Protein AF-A0A2H0YPP8-F1 (afdb_monomer)

Organism: NCBI:txid2014246

Radius of gyration: 15.39 Å; Cα contacts (8 Å, |Δi|>4): 112; chains: 1; bounding box: 44×35×37 Å

Nearest PDB structures (foldseek):
  3br2-assembly2_E  TM=3.504E-01  e=2.718E+00  Staphylococcus aureus
  1jus-assembly2_E  TM=3.483E-01  e=3.464E+00  Staphylococcus aureus
  3br5-assembly1_B  TM=2.526E-01  e=2.032E+00  Staphylococcus aureus

Foldseek 3Di:
DDDDPVVVVVVVVLVVVLVVLLVQLLCLLLDPPNDLVSNLVSLLVQCVRPVCVVVVQLSSLLSLLLSLLLQDCPPSRVCSVVSLVVNLVCQQVSDDDPRPDDDRDHSVSSVVSNVNSPVLNVVCVPPDNVVSSVVSNCVSVVD

pLDDT: mean 75.27, std 14.29, range [40.69, 91.69]

Structure (mmCIF, N/CA/C/O backbone):
data_AF-A0A2H0YPP8-F1
#
_entry.id   AF-A0A2H0YPP8-F1
#
loop_
_atom_site.group_PDB
_atom_site.id
_atom_site.type_symbol
_atom_site.label_atom_id
_atom_site.label_alt_id
_atom_site.label_comp_id
_atom_site.label_asym_id
_atom_site.label_entity_id
_atom_site.label_seq_id
_atom_site.pdbx_PDB_ins_code
_atom_site.Cartn_x
_atom_site.Cartn_y
_atom_site.Cartn_z
_atom_site.occupancy
_atom_site.B_iso_or_equiv
_atom_site.auth_seq_id
_atom_site.auth_comp_id
_atom_site.auth_asym_id
_atom_site.auth_atom_id
_atom_site.pdbx_PDB_model_num
ATOM 1 N N . MET A 1 1 ? 24.462 12.071 20.340 1.00 40.69 1 MET A N 1
ATOM 2 C CA . MET A 1 1 ? 24.762 12.973 19.210 1.00 40.69 1 MET A CA 1
ATOM 3 C C . MET A 1 1 ? 23.427 13.401 18.634 1.00 40.69 1 MET A C 1
ATOM 5 O O . MET A 1 1 ? 22.599 12.525 18.428 1.00 40.69 1 MET A O 1
ATOM 9 N N . SER A 1 2 ? 23.188 14.702 18.486 1.00 43.47 2 SER A N 1
ATOM 10 C CA . SER A 1 2 ? 21.954 15.227 17.885 1.00 43.47 2 SER A CA 1
ATOM 11 C C . SER A 1 2 ? 22.200 15.461 16.389 1.00 43.47 2 SER A C 1
ATOM 13 O O . SER A 1 2 ? 23.265 15.997 16.074 1.00 43.47 2 SER A O 1
ATOM 15 N N . PRO A 1 3 ? 21.293 15.047 15.487 1.00 42.16 3 PRO A N 1
ATOM 16 C CA . PRO A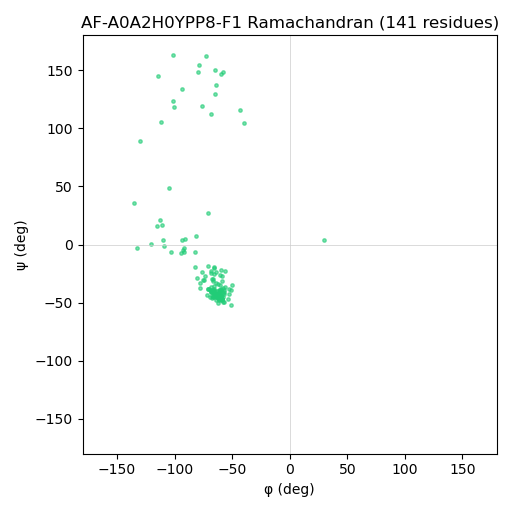 1 3 ? 21.461 15.241 14.045 1.00 42.16 3 PRO A CA 1
ATOM 17 C C . PRO A 1 3 ? 21.442 16.732 13.675 1.00 42.16 3 PRO A C 1
ATOM 19 O O . PRO A 1 3 ? 20.825 17.544 14.372 1.00 42.16 3 PRO A O 1
ATOM 22 N N . THR A 1 4 ? 22.147 17.101 12.604 1.00 42.41 4 THR A N 1
ATOM 23 C CA . THR A 1 4 ? 22.200 18.482 12.100 1.00 42.41 4 THR A CA 1
ATOM 24 C C . THR A 1 4 ? 20.944 18.838 11.282 1.00 42.41 4 THR A C 1
ATOM 26 O O . THR A 1 4 ? 20.307 17.959 10.703 1.00 42.41 4 THR A O 1
ATOM 29 N N . PRO A 1 5 ? 20.566 20.131 11.193 1.00 46.62 5 PRO A N 1
ATOM 30 C CA . PRO A 1 5 ? 19.339 20.575 10.512 1.00 46.62 5 PRO A CA 1
ATOM 31 C C . PRO A 1 5 ? 19.239 20.200 9.021 1.00 46.62 5 PRO A C 1
ATOM 33 O O . PRO A 1 5 ? 18.134 20.039 8.508 1.00 46.62 5 PRO A O 1
ATOM 36 N N . GLU A 1 6 ? 20.372 20.038 8.332 1.00 46.44 6 GLU A N 1
ATOM 37 C CA . GLU A 1 6 ? 20.436 19.621 6.920 1.00 46.44 6 GLU A CA 1
ATOM 38 C C . GLU A 1 6 ? 20.144 18.122 6.725 1.00 46.44 6 GLU A C 1
ATOM 40 O O . GLU A 1 6 ? 19.557 17.738 5.717 1.00 46.44 6 GLU A O 1
ATOM 45 N N . GLU A 1 7 ? 20.472 17.268 7.705 1.00 41.41 7 GLU A N 1
ATOM 46 C CA . GLU A 1 7 ? 20.052 15.856 7.692 1.00 41.41 7 GLU A CA 1
ATOM 47 C C . GLU A 1 7 ? 18.560 15.712 8.022 1.00 41.41 7 GLU A C 1
ATOM 49 O O . GLU A 1 7 ? 17.902 14.812 7.507 1.00 41.41 7 GLU A O 1
ATOM 54 N N . SER A 1 8 ? 18.009 16.622 8.836 1.00 43.38 8 SER A N 1
ATOM 55 C CA . SER A 1 8 ? 16.575 16.663 9.157 1.00 43.38 8 SER A CA 1
ATOM 56 C C . SER A 1 8 ? 15.732 17.041 7.939 1.00 43.38 8 SER A C 1
ATOM 58 O O . SER A 1 8 ? 14.744 16.378 7.654 1.00 43.38 8 SER A O 1
ATOM 60 N N . THR A 1 9 ? 16.139 18.068 7.185 1.00 51.66 9 THR A N 1
ATOM 61 C CA . THR A 1 9 ? 15.357 18.582 6.043 1.00 51.66 9 THR A CA 1
ATOM 62 C C . THR A 1 9 ? 15.297 17.590 4.881 1.00 51.66 9 THR A C 1
ATOM 64 O O . THR A 1 9 ? 14.222 17.368 4.335 1.00 51.66 9 THR A O 1
ATOM 67 N N . GLY A 1 10 ? 16.400 16.903 4.560 1.00 49.31 10 GLY A N 1
ATOM 68 C CA . GLY A 1 10 ? 16.403 15.885 3.500 1.00 49.31 10 GLY A CA 1
ATOM 69 C C . GLY A 1 10 ? 15.555 14.641 3.811 1.00 49.31 10 GLY A C 1
ATOM 70 O O . GLY A 1 10 ? 14.986 14.041 2.900 1.00 49.31 10 GLY A O 1
ATOM 71 N N . LEU A 1 11 ? 15.441 14.257 5.088 1.00 49.47 11 LEU A N 1
ATOM 72 C CA . LEU A 1 11 ? 14.577 13.158 5.539 1.00 49.47 11 LEU A CA 1
ATOM 73 C C . LEU A 1 11 ? 13.099 13.568 5.615 1.00 49.47 11 LEU A C 1
ATOM 75 O O . LEU A 1 11 ? 12.232 12.766 5.261 1.00 49.47 11 LEU A O 1
ATOM 79 N N . ASP A 1 12 ? 12.815 14.801 6.035 1.00 58.38 12 ASP A N 1
ATOM 80 C CA . ASP A 1 12 ? 11.456 15.349 6.091 1.00 58.38 12 ASP A CA 1
ATOM 81 C C . ASP A 1 12 ? 10.872 15.565 4.681 1.00 58.38 12 ASP A C 1
ATOM 83 O O . ASP A 1 12 ? 9.719 15.198 4.435 1.00 58.38 12 ASP A O 1
ATOM 87 N N . ASP A 1 13 ? 11.680 16.038 3.725 1.00 60.25 13 ASP A N 1
ATOM 88 C CA . ASP A 1 13 ? 11.290 16.183 2.313 1.00 60.25 13 ASP A CA 1
ATOM 89 C C . ASP A 1 13 ? 11.027 14.816 1.654 1.00 60.25 13 ASP A C 1
ATOM 91 O O . ASP A 1 13 ? 10.033 14.627 0.951 1.00 60.25 13 ASP A O 1
ATOM 95 N N . LEU A 1 14 ? 11.854 13.811 1.959 1.00 62.00 14 LEU A N 1
ATOM 96 C CA . LEU A 1 14 ? 11.675 12.435 1.489 1.00 62.00 14 LEU A CA 1
ATOM 97 C C . LEU A 1 14 ? 10.405 11.778 2.061 1.00 62.00 14 LEU A C 1
ATOM 99 O O . LEU A 1 14 ? 9.671 11.083 1.349 1.00 62.00 14 LEU A O 1
ATOM 103 N N . ARG A 1 15 ? 10.139 11.991 3.356 1.00 71.56 15 ARG A N 1
ATOM 104 C CA . ARG A 1 15 ? 8.914 11.530 4.019 1.00 71.56 15 ARG A CA 1
ATOM 105 C C . ARG A 1 15 ? 7.688 12.189 3.392 1.00 71.56 15 ARG A C 1
ATOM 107 O O . ARG A 1 15 ? 6.699 11.497 3.158 1.00 71.56 15 ARG A O 1
ATOM 114 N N . SER A 1 16 ? 7.765 13.485 3.100 1.00 73.62 16 SER A N 1
ATOM 115 C CA . SER A 1 16 ? 6.699 14.248 2.448 1.00 73.62 16 SER A CA 1
ATOM 116 C C . SER A 1 16 ? 6.387 13.710 1.045 1.00 73.62 16 SER A C 1
ATOM 118 O O . SER A 1 16 ? 5.228 13.410 0.748 1.00 73.62 16 SER A O 1
ATOM 120 N N . ASP A 1 17 ? 7.411 13.470 0.220 1.00 80.06 17 ASP A N 1
ATOM 121 C CA . ASP A 1 17 ? 7.248 12.937 -1.139 1.00 80.06 17 ASP A CA 1
ATOM 122 C C . ASP A 1 17 ? 6.619 11.537 -1.147 1.00 80.06 17 ASP A C 1
ATOM 124 O O . ASP A 1 17 ? 5.682 11.264 -1.908 1.00 80.06 17 ASP A O 1
ATOM 128 N N . LEU A 1 18 ? 7.091 10.644 -0.270 1.00 82.25 18 LEU A N 1
ATOM 129 C CA . LEU A 1 18 ? 6.531 9.300 -0.139 1.00 82.25 18 LEU A CA 1
ATOM 130 C C . LEU A 1 18 ? 5.088 9.345 0.379 1.00 82.25 18 LEU A C 1
ATOM 132 O O . LEU A 1 18 ? 4.221 8.678 -0.186 1.00 82.25 18 LEU A O 1
ATOM 136 N N . LEU A 1 19 ? 4.804 10.148 1.408 1.00 82.94 19 LEU A N 1
ATOM 137 C CA . LEU A 1 19 ? 3.445 10.321 1.928 1.00 82.94 19 LEU A CA 1
ATOM 138 C C . LEU A 1 19 ? 2.496 10.878 0.865 1.00 82.94 19 LEU A C 1
ATOM 140 O O . LEU A 1 19 ? 1.376 10.382 0.749 1.00 82.94 19 LEU A O 1
ATOM 144 N N . GLY A 1 20 ? 2.947 11.831 0.045 1.00 85.94 20 GLY A N 1
ATOM 145 C CA . GLY A 1 20 ? 2.168 12.368 -1.069 1.00 85.94 20 GLY A CA 1
ATOM 146 C C . GLY A 1 20 ? 1.809 11.298 -2.104 1.00 85.94 20 GLY A C 1
ATOM 147 O O . GLY A 1 20 ? 0.658 11.212 -2.537 1.00 85.94 20 GLY A O 1
ATOM 148 N N . LYS A 1 21 ? 2.751 10.413 -2.463 1.00 89.25 21 LYS A N 1
ATOM 149 C CA . LYS A 1 21 ? 2.467 9.276 -3.363 1.00 89.25 21 LYS A CA 1
ATOM 150 C C . LYS A 1 21 ? 1.562 8.229 -2.724 1.00 89.25 21 LYS A C 1
ATOM 152 O O . LYS A 1 21 ? 0.695 7.688 -3.403 1.00 89.25 21 LYS A O 1
ATOM 157 N N . LEU A 1 22 ? 1.717 7.973 -1.427 1.00 88.44 22 LEU A N 1
ATOM 158 C CA . LEU A 1 22 ? 0.825 7.086 -0.683 1.00 88.44 22 LEU A CA 1
ATOM 159 C C . LEU A 1 22 ? -0.593 7.668 -0.586 1.00 88.44 22 LEU A C 1
ATOM 161 O O . LEU A 1 22 ? -1.556 6.917 -0.671 1.00 88.44 22 LEU A O 1
ATOM 165 N N . GLN A 1 23 ? -0.748 8.984 -0.468 1.00 86.50 23 GLN A N 1
ATOM 166 C CA . GLN A 1 23 ? -2.061 9.631 -0.481 1.00 86.50 23 GLN A CA 1
ATOM 167 C C . GLN A 1 23 ? -2.711 9.605 -1.873 1.00 86.50 23 GLN A C 1
ATOM 169 O O . GLN A 1 23 ? -3.917 9.391 -1.989 1.00 86.50 23 GLN A O 1
ATOM 174 N N . ALA A 1 24 ? -1.929 9.778 -2.943 1.00 87.06 24 ALA A N 1
ATOM 175 C CA . ALA A 1 24 ? -2.429 9.594 -4.306 1.00 87.06 24 ALA A CA 1
ATOM 176 C C . ALA A 1 24 ? -2.893 8.145 -4.534 1.00 87.06 24 ALA A C 1
ATOM 178 O O . ALA A 1 24 ? -3.972 7.919 -5.073 1.00 87.06 24 ALA A O 1
ATOM 179 N N . LEU A 1 25 ? -2.113 7.169 -4.055 1.00 88.38 25 LEU A N 1
ATOM 180 C CA . LEU A 1 25 ? -2.462 5.750 -4.111 1.00 88.38 25 LEU A CA 1
ATOM 181 C C . LEU A 1 25 ? -3.765 5.454 -3.352 1.00 88.38 25 LEU A C 1
ATOM 183 O O . LEU A 1 25 ? -4.629 4.757 -3.871 1.00 88.38 25 LEU A O 1
ATOM 187 N N . GLU A 1 26 ? -3.917 6.019 -2.153 1.00 86.00 26 GLU A N 1
ATOM 188 C CA . GLU A 1 26 ? -5.142 5.941 -1.347 1.00 86.00 26 GLU A CA 1
ATOM 189 C C . GLU A 1 26 ? -6.348 6.511 -2.110 1.00 86.00 26 GLU A C 1
ATOM 191 O O . GLU A 1 26 ? -7.402 5.885 -2.164 1.00 86.00 26 GLU A O 1
ATOM 196 N N . THR A 1 27 ? -6.174 7.666 -2.758 1.00 86.56 27 THR A N 1
ATOM 197 C CA . THR A 1 27 ? -7.230 8.342 -3.528 1.00 86.56 27 THR A CA 1
ATOM 198 C C . THR A 1 27 ? -7.720 7.483 -4.693 1.00 86.56 27 THR A C 1
ATOM 200 O O . THR A 1 27 ? -8.925 7.307 -4.853 1.00 86.56 27 THR A O 1
ATOM 203 N N . GLU A 1 28 ? -6.807 6.900 -5.474 1.00 87.38 28 GLU A N 1
ATOM 204 C CA . GLU A 1 28 ? -7.177 6.013 -6.586 1.00 87.38 28 GLU A CA 1
ATOM 205 C C . GLU A 1 28 ? -7.845 4.720 -6.099 1.00 87.38 28 GLU A C 1
ATOM 207 O O . GLU A 1 28 ? -8.832 4.263 -6.677 1.00 87.38 28 GLU A O 1
ATOM 212 N N . LEU A 1 29 ? -7.360 4.145 -4.993 1.00 82.69 29 LEU A N 1
ATOM 213 C CA . LEU A 1 29 ? -7.951 2.945 -4.394 1.00 82.69 29 LEU A CA 1
ATOM 214 C C . LEU A 1 29 ? -9.353 3.198 -3.823 1.00 82.69 29 LEU A C 1
ATOM 216 O O . LEU A 1 29 ? -10.179 2.285 -3.826 1.00 82.69 29 LEU A O 1
ATOM 220 N N . LEU A 1 30 ? -9.651 4.415 -3.366 1.00 79.75 30 LEU A N 1
ATOM 221 C CA . LEU A 1 30 ? -10.973 4.807 -2.860 1.00 79.75 30 LEU A CA 1
ATOM 222 C C . LEU A 1 30 ? -11.891 5.403 -3.932 1.00 79.75 30 LEU A C 1
ATOM 224 O O . LEU A 1 30 ? -13.065 5.633 -3.656 1.0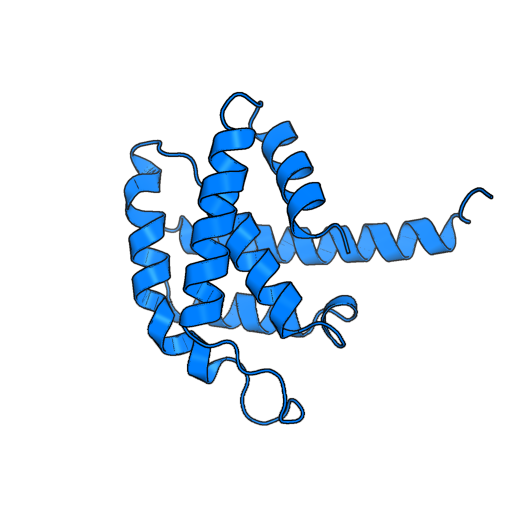0 79.75 30 LEU A O 1
ATOM 228 N N . SER A 1 31 ? -11.388 5.632 -5.144 1.00 82.50 31 SER A N 1
ATOM 229 C CA . SER A 1 31 ? -12.178 6.188 -6.240 1.00 82.50 31 SER A CA 1
ATOM 230 C C . SER A 1 31 ? -13.313 5.243 -6.655 1.00 82.50 31 SER A C 1
ATOM 232 O O . SER A 1 31 ? -13.109 4.031 -6.811 1.00 82.50 31 SER A O 1
ATOM 234 N N . ASP A 1 32 ? -14.498 5.820 -6.886 1.00 75.69 32 ASP A N 1
ATOM 235 C CA . ASP A 1 32 ? -15.661 5.148 -7.486 1.00 75.69 32 ASP A CA 1
ATOM 236 C C . ASP A 1 32 ? -15.372 4.703 -8.935 1.00 75.69 32 ASP A C 1
ATOM 238 O O . ASP A 1 32 ? -15.991 3.773 -9.448 1.00 75.69 32 ASP A O 1
ATOM 242 N N . GLY A 1 33 ? -14.407 5.354 -9.595 1.00 77.94 33 GLY A N 1
ATOM 243 C CA . GLY A 1 33 ? -13.911 5.028 -10.932 1.00 77.94 33 GLY A CA 1
ATOM 244 C C . GLY A 1 33 ? -12.549 4.345 -10.887 1.00 77.94 33 GLY A C 1
ATOM 245 O O . GLY A 1 33 ? -11.639 4.796 -11.575 1.00 77.94 33 GLY A O 1
ATOM 246 N N . PHE A 1 34 ? -12.400 3.324 -10.039 1.00 82.38 34 PHE A N 1
ATOM 247 C CA . PHE A 1 34 ? -11.152 2.580 -9.843 1.00 82.38 34 PHE A CA 1
ATOM 248 C C . PHE A 1 34 ? -10.448 2.253 -11.172 1.00 82.38 34 PHE A C 1
ATOM 250 O O . PHE A 1 34 ? -10.963 1.487 -11.990 1.00 82.38 34 PHE A O 1
ATOM 257 N N . ASP A 1 35 ? -9.252 2.817 -11.359 1.00 85.88 35 ASP A N 1
ATOM 258 C CA . ASP A 1 35 ? -8.401 2.569 -12.518 1.00 85.88 35 ASP A CA 1
ATOM 259 C C . ASP A 1 35 ? -7.147 1.796 -12.097 1.00 85.88 35 ASP A C 1
ATOM 261 O O . ASP A 1 35 ? -6.184 2.326 -11.532 1.00 85.88 35 ASP A O 1
ATOM 265 N N . LYS A 1 36 ? -7.153 0.507 -12.439 1.00 84.44 36 LYS A N 1
ATOM 266 C CA . LYS A 1 36 ? -6.025 -0.411 -12.266 1.00 84.44 36 LYS A CA 1
ATOM 267 C C . LYS A 1 36 ? -4.725 0.148 -12.857 1.00 84.44 36 LYS A C 1
ATOM 269 O O . LYS A 1 36 ? -3.671 0.021 -12.236 1.00 84.44 36 LYS A O 1
ATOM 274 N N . SER A 1 37 ? -4.776 0.810 -14.013 1.00 84.38 37 SER A N 1
ATOM 275 C CA . SER A 1 37 ? -3.587 1.369 -14.670 1.00 84.38 37 SER A CA 1
ATOM 276 C C . SER A 1 37 ? -3.017 2.561 -13.900 1.00 84.38 37 SER A C 1
ATOM 278 O O . SER A 1 37 ? -1.796 2.688 -13.784 1.00 84.38 37 SER A O 1
ATOM 280 N N . ALA A 1 38 ? -3.884 3.405 -13.331 1.00 88.00 38 ALA A N 1
ATOM 281 C CA . ALA A 1 38 ? -3.478 4.546 -12.514 1.00 88.00 38 ALA A CA 1
ATOM 282 C C . ALA A 1 38 ? -2.768 4.095 -11.228 1.00 88.00 38 ALA A C 1
ATOM 284 O O . ALA A 1 38 ? -1.694 4.606 -10.897 1.00 88.00 38 ALA A O 1
ATOM 285 N N . VAL A 1 39 ? -3.298 3.069 -10.551 1.00 87.38 39 VAL A N 1
ATOM 286 C CA . VAL A 1 39 ? -2.664 2.471 -9.364 1.00 87.38 39 VAL A CA 1
ATOM 287 C C . VAL A 1 39 ? -1.268 1.932 -9.690 1.00 87.38 39 VAL A C 1
ATOM 289 O O . VAL A 1 39 ? -0.304 2.230 -8.980 1.00 87.38 39 VAL A O 1
ATOM 292 N N . ILE A 1 40 ? -1.127 1.190 -10.793 1.00 84.31 40 ILE A N 1
ATOM 293 C CA . ILE A 1 40 ? 0.167 0.652 -11.238 1.00 84.31 40 ILE A CA 1
ATOM 294 C C . ILE A 1 40 ? 1.166 1.772 -11.553 1.00 84.31 40 ILE A C 1
ATOM 296 O O . ILE A 1 40 ? 2.343 1.669 -11.194 1.00 84.31 40 ILE A O 1
ATOM 300 N N . GLU A 1 41 ? 0.720 2.864 -12.172 1.00 86.69 41 GLU A N 1
ATOM 301 C CA . GLU A 1 41 ? 1.587 4.007 -12.458 1.00 86.69 41 GLU A CA 1
ATOM 302 C C . GLU A 1 41 ? 2.057 4.713 -11.176 1.00 86.69 41 GLU A C 1
ATOM 304 O O . GLU A 1 41 ? 3.237 5.048 -11.058 1.00 86.69 41 GLU A O 1
ATOM 309 N N . ILE A 1 42 ? 1.195 4.868 -10.166 1.00 87.81 42 ILE A N 1
ATOM 310 C CA . ILE A 1 42 ? 1.595 5.435 -8.867 1.00 87.81 42 ILE A CA 1
ATOM 311 C C . ILE A 1 42 ? 2.628 4.539 -8.174 1.00 87.81 42 ILE A C 1
ATOM 313 O O . ILE A 1 42 ? 3.636 5.033 -7.662 1.00 87.81 42 ILE A O 1
ATOM 317 N N . LEU A 1 43 ? 2.440 3.218 -8.208 1.00 85.69 43 LEU A N 1
ATOM 318 C CA . LEU A 1 43 ? 3.409 2.262 -7.668 1.00 85.69 43 LEU A CA 1
ATOM 319 C C . LEU A 1 43 ? 4.769 2.380 -8.385 1.00 85.69 43 LEU A C 1
ATOM 321 O O . LEU A 1 43 ? 5.812 2.438 -7.730 1.00 85.69 43 LEU A O 1
ATOM 325 N N . ARG A 1 44 ? 4.786 2.534 -9.715 1.00 82.00 44 ARG A N 1
ATOM 326 C CA . ARG A 1 44 ? 6.022 2.820 -10.472 1.00 82.00 44 ARG A CA 1
ATOM 327 C C . ARG A 1 44 ? 6.668 4.148 -10.083 1.00 82.00 44 ARG A C 1
ATOM 329 O O . ARG A 1 44 ? 7.893 4.252 -10.100 1.00 82.00 44 ARG A O 1
ATOM 336 N N . GLN A 1 45 ? 5.885 5.166 -9.736 1.00 83.38 45 GLN A N 1
ATOM 337 C CA . GLN A 1 45 ? 6.422 6.441 -9.251 1.00 83.38 45 GLN A CA 1
ATOM 338 C C . GLN A 1 45 ? 7.069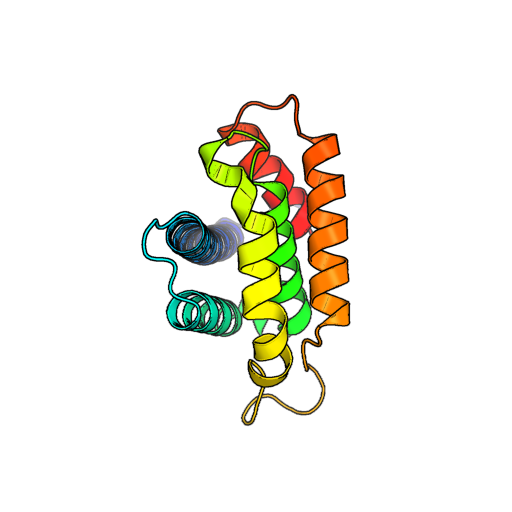 6.303 -7.868 1.00 83.38 45 GLN A C 1
ATOM 340 O O . GLN A 1 45 ? 8.140 6.870 -7.663 1.00 83.38 45 GLN A O 1
ATOM 345 N N . ILE A 1 46 ? 6.486 5.512 -6.958 1.00 81.56 46 ILE A N 1
ATOM 346 C CA . ILE A 1 46 ? 7.082 5.210 -5.642 1.00 81.56 46 ILE A CA 1
ATOM 347 C C . ILE A 1 46 ? 8.467 4.570 -5.810 1.00 81.56 46 ILE A C 1
ATOM 349 O O . ILE A 1 46 ? 9.402 4.902 -5.086 1.00 81.56 46 ILE A O 1
ATOM 353 N N . LEU A 1 47 ? 8.643 3.712 -6.816 1.00 77.00 47 LEU A N 1
ATOM 354 C CA . LEU A 1 47 ? 9.939 3.091 -7.101 1.00 77.00 47 LEU A CA 1
ATOM 355 C C . LEU A 1 47 ? 11.036 4.046 -7.554 1.00 77.00 47 LEU A C 1
ATOM 357 O O . LEU A 1 47 ? 12.216 3.740 -7.396 1.00 77.00 47 LEU A O 1
ATOM 361 N N . LYS A 1 48 ? 10.659 5.182 -8.136 1.00 77.81 48 LYS A N 1
ATOM 362 C CA . LYS A 1 48 ? 11.609 6.190 -8.612 1.00 77.81 48 LYS A CA 1
ATOM 363 C C . LYS A 1 48 ? 12.092 7.107 -7.485 1.00 77.81 48 LYS A C 1
ATOM 365 O O . LYS A 1 48 ? 12.985 7.917 -7.725 1.00 77.81 48 LYS A O 1
ATOM 370 N N . ILE A 1 49 ? 11.531 6.988 -6.277 1.00 76.19 49 ILE A N 1
ATOM 371 C CA . ILE A 1 49 ? 11.973 7.758 -5.112 1.00 76.19 49 ILE A CA 1
ATOM 372 C C . ILE A 1 49 ? 13.411 7.331 -4.761 1.00 76.19 49 ILE A C 1
ATOM 374 O O . ILE A 1 49 ? 13.664 6.132 -4.625 1.00 76.19 49 ILE A O 1
ATOM 378 N N . PRO A 1 50 ? 14.362 8.272 -4.587 1.00 75.12 50 PRO A N 1
ATOM 379 C CA . PRO A 1 50 ? 15.768 7.946 -4.340 1.00 75.12 50 PRO A CA 1
ATOM 380 C C . PRO A 1 50 ? 16.011 6.981 -3.172 1.00 75.12 50 PRO A C 1
ATOM 382 O O . PRO A 1 50 ? 16.834 6.078 -3.304 1.00 75.12 50 PRO A O 1
ATOM 385 N N . SER A 1 51 ? 15.260 7.099 -2.072 1.00 70.81 51 SER A N 1
ATOM 386 C CA . SER A 1 51 ? 15.347 6.182 -0.920 1.00 70.81 51 SER A CA 1
ATOM 387 C C . SER A 1 51 ? 14.900 4.750 -1.222 1.00 70.81 51 SER A C 1
ATOM 389 O O . SER A 1 51 ? 15.279 3.819 -0.518 1.00 70.81 51 SER A O 1
ATOM 391 N N . CYS A 1 52 ? 14.125 4.552 -2.286 1.00 73.69 52 CYS A N 1
ATOM 392 C CA . CYS A 1 52 ? 13.649 3.248 -2.726 1.00 73.69 52 CYS A CA 1
ATOM 393 C C . CYS A 1 52 ? 14.571 2.587 -3.752 1.00 73.69 52 CYS A C 1
ATOM 395 O O . CYS A 1 52 ? 14.325 1.447 -4.145 1.00 73.69 52 CYS A O 1
ATOM 397 N N . LYS A 1 53 ? 15.644 3.255 -4.186 1.00 68.12 53 LYS A N 1
ATOM 398 C CA . LYS A 1 53 ? 16.534 2.746 -5.236 1.00 68.12 53 LYS A CA 1
ATOM 399 C C . LYS A 1 53 ? 17.254 1.453 -4.841 1.00 68.12 53 LYS A C 1
ATOM 401 O O . LYS A 1 53 ? 17.340 0.539 -5.652 1.00 68.12 53 LYS A O 1
ATOM 406 N N . ASP A 1 54 ? 17.704 1.356 -3.593 1.00 67.06 54 ASP A N 1
ATOM 407 C CA . ASP A 1 54 ? 18.430 0.180 -3.087 1.00 67.06 54 ASP A CA 1
ATOM 408 C C . ASP A 1 54 ? 17.501 -0.839 -2.394 1.00 67.06 54 ASP A C 1
ATOM 410 O O . ASP A 1 54 ? 17.897 -1.964 -2.079 1.00 67.06 54 ASP A O 1
ATOM 414 N N . HIS A 1 55 ? 16.228 -0.472 -2.204 1.00 75.81 55 HIS A N 1
ATOM 415 C CA . HIS A 1 55 ? 15.207 -1.257 -1.504 1.00 75.81 55 HIS A CA 1
ATOM 416 C C . HIS A 1 55 ? 13.869 -1.287 -2.259 1.00 75.81 55 HIS A C 1
ATOM 418 O O . HIS A 1 55 ? 12.799 -1.324 -1.659 1.00 75.81 55 HIS A O 1
ATOM 424 N N . THR A 1 56 ? 13.927 -1.312 -3.591 1.00 75.25 56 THR A N 1
ATOM 425 C CA . THR A 1 56 ? 12.798 -1.155 -4.531 1.00 75.25 56 THR A CA 1
ATOM 426 C C . THR A 1 56 ? 11.629 -2.087 -4.209 1.00 75.25 56 THR A C 1
ATOM 428 O O . THR A 1 56 ? 10.503 -1.637 -3.994 1.00 75.25 56 THR A O 1
ATOM 431 N N . THR A 1 57 ? 11.905 -3.389 -4.076 1.00 77.88 57 THR A N 1
ATOM 432 C CA . THR A 1 57 ? 10.907 -4.391 -3.672 1.00 77.88 57 THR A CA 1
ATOM 433 C C . THR A 1 57 ? 10.305 -4.066 -2.310 1.00 77.88 57 THR A C 1
ATOM 435 O O . THR A 1 57 ? 9.089 -4.084 -2.157 1.00 77.88 57 THR A O 1
ATOM 438 N N . GLN A 1 58 ? 11.141 -3.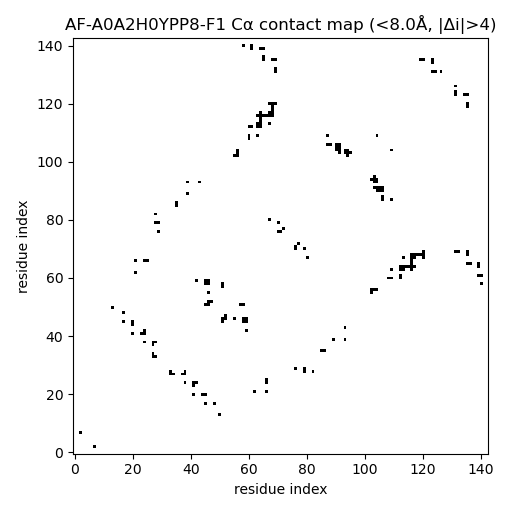745 -1.322 1.00 82.56 58 GLN A N 1
ATOM 439 C CA . GLN A 1 58 ? 10.680 -3.482 0.036 1.00 82.56 58 GLN A CA 1
ATOM 440 C C . GLN A 1 58 ? 9.835 -2.206 0.109 1.00 82.56 58 GLN A C 1
ATOM 442 O O . GLN A 1 58 ? 8.817 -2.225 0.787 1.00 82.56 58 GLN A O 1
ATOM 447 N N . CYS A 1 59 ? 10.187 -1.142 -0.617 1.00 83.19 59 CYS A N 1
ATOM 448 C CA . CYS A 1 59 ? 9.401 0.091 -0.669 1.00 83.19 59 CYS A CA 1
ATOM 449 C C . CYS A 1 59 ? 7.985 -0.143 -1.193 1.00 83.19 59 CYS A C 1
ATOM 451 O O . CYS A 1 59 ? 7.026 0.356 -0.610 1.00 83.19 59 CYS A O 1
ATOM 453 N N . LEU A 1 60 ? 7.833 -0.924 -2.264 1.00 84.38 60 LEU A N 1
ATOM 454 C CA . LEU A 1 60 ? 6.508 -1.268 -2.780 1.00 84.38 60 LEU A CA 1
ATOM 455 C C . LEU A 1 60 ? 5.727 -2.166 -1.831 1.00 84.38 60 LEU A C 1
ATOM 457 O O . LEU A 1 60 ? 4.553 -1.908 -1.589 1.00 84.38 60 LEU A O 1
ATOM 461 N N . LEU A 1 61 ? 6.361 -3.195 -1.263 1.00 87.00 61 LEU A N 1
ATOM 462 C CA . LEU A 1 61 ? 5.696 -4.054 -0.282 1.00 87.00 61 LEU A CA 1
ATOM 463 C C . LEU A 1 61 ? 5.268 -3.252 0.953 1.00 87.00 61 LEU A C 1
ATOM 465 O O . LEU A 1 61 ? 4.162 -3.446 1.449 1.00 87.00 61 LEU A O 1
ATOM 469 N N . SER A 1 62 ? 6.091 -2.309 1.409 1.00 89.38 62 SER A N 1
ATOM 470 C CA . SER A 1 62 ? 5.752 -1.367 2.474 1.00 89.38 62 SER A CA 1
ATOM 471 C C . SER A 1 62 ? 4.616 -0.426 2.051 1.00 89.38 62 SER A C 1
ATOM 473 O O . SER A 1 62 ? 3.673 -0.256 2.812 1.00 89.38 62 SER A O 1
ATOM 475 N N . ALA A 1 63 ? 4.595 0.100 0.824 1.00 88.69 63 ALA A N 1
ATOM 476 C CA . ALA A 1 63 ? 3.467 0.898 0.333 1.00 88.69 63 ALA A CA 1
ATOM 477 C C . ALA A 1 63 ? 2.146 0.109 0.358 1.00 88.69 63 ALA A C 1
ATOM 479 O O . ALA A 1 63 ? 1.151 0.592 0.890 1.00 88.69 63 ALA A O 1
ATOM 480 N N . ILE A 1 64 ? 2.149 -1.134 -0.128 1.00 88.69 64 ILE A N 1
ATOM 481 C CA . ILE A 1 64 ? 0.977 -2.026 -0.118 1.00 88.69 64 ILE A CA 1
ATOM 482 C C . ILE A 1 64 ? 0.537 -2.339 1.320 1.00 88.69 64 ILE A C 1
ATOM 484 O O . ILE A 1 64 ? -0.652 -2.274 1.640 1.00 88.69 64 ILE A O 1
ATOM 488 N N . THR A 1 65 ? 1.500 -2.650 2.194 1.00 91.06 65 THR A N 1
ATOM 489 C CA . THR A 1 65 ? 1.266 -2.922 3.620 1.00 91.06 65 THR A CA 1
ATOM 490 C C . THR A 1 65 ? 0.628 -1.712 4.300 1.00 91.06 65 THR A C 1
ATOM 492 O O . THR A 1 65 ? -0.352 -1.860 5.024 1.00 91.06 65 THR A O 1
ATOM 495 N N . PHE A 1 66 ? 1.149 -0.514 4.028 1.00 90.62 66 PHE A N 1
ATOM 496 C CA . PHE A 1 66 ?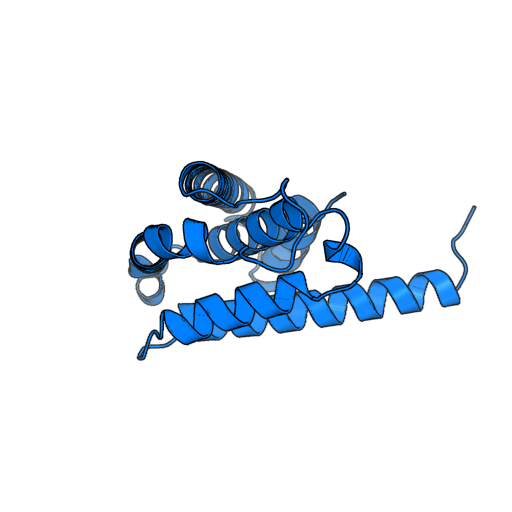 0.664 0.751 4.570 1.00 90.62 66 PHE A CA 1
ATOM 497 C C . PHE A 1 66 ? 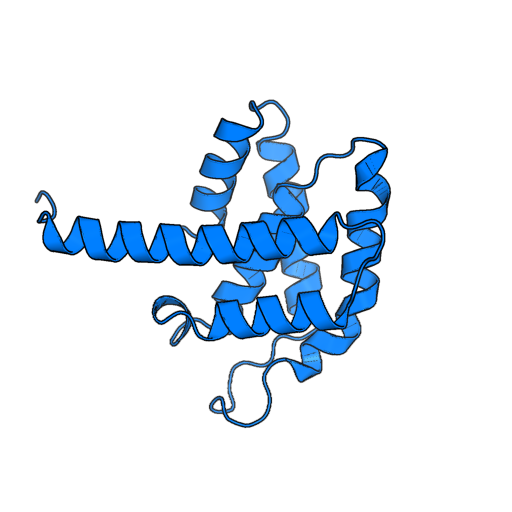-0.778 1.037 4.144 1.00 90.62 66 PHE A C 1
ATOM 499 O O . PHE A 1 66 ? -1.625 1.268 5.000 1.00 90.62 66 PHE A O 1
ATOM 506 N N . GLN A 1 67 ? -1.081 0.947 2.844 1.00 88.12 67 GLN A N 1
ATOM 507 C CA . GLN A 1 67 ? -2.443 1.149 2.336 1.00 88.12 67 GLN A CA 1
ATOM 508 C C . GLN A 1 67 ? -3.425 0.153 2.954 1.00 88.12 67 GLN A C 1
ATOM 510 O O . GLN A 1 67 ? -4.470 0.532 3.473 1.00 88.12 67 GLN A O 1
ATOM 515 N N . THR A 1 68 ? -3.046 -1.126 2.971 1.00 87.88 68 THR A N 1
ATOM 516 C CA . THR A 1 68 ? -3.846 -2.189 3.587 1.00 87.88 68 THR A CA 1
ATOM 517 C C . THR A 1 68 ? -4.132 -1.914 5.064 1.00 87.88 68 THR A C 1
ATOM 519 O O . THR A 1 68 ? -5.229 -2.192 5.546 1.00 87.88 68 THR A O 1
ATOM 522 N N . ALA A 1 69 ? -3.145 -1.386 5.790 1.00 88.31 69 ALA A N 1
ATOM 523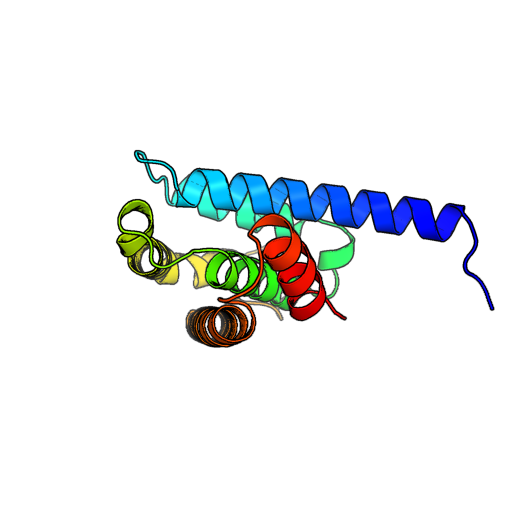 C CA . ALA A 1 69 ? -3.277 -1.106 7.209 1.00 88.31 69 ALA A CA 1
ATOM 524 C C . ALA A 1 69 ? -4.158 0.126 7.500 1.00 88.31 69 ALA A C 1
ATOM 526 O O . ALA A 1 69 ? -4.781 0.186 8.559 1.00 88.31 69 ALA A O 1
ATOM 527 N N . LEU A 1 70 ? -4.230 1.087 6.569 1.00 83.81 70 LEU A N 1
ATOM 528 C CA . LEU A 1 70 ? -5.064 2.286 6.692 1.00 83.81 70 LEU A CA 1
ATOM 529 C C . LEU A 1 70 ? -6.545 2.049 6.405 1.00 83.81 70 LEU A C 1
ATOM 531 O O . LEU A 1 70 ? -7.382 2.721 7.006 1.00 83.81 70 LEU A O 1
ATOM 535 N N . PHE A 1 71 ? -6.883 1.139 5.487 1.00 77.44 71 PHE A N 1
ATOM 536 C CA . PHE A 1 71 ? -8.278 0.937 5.106 1.00 77.44 71 PHE A CA 1
ATOM 537 C C . PHE A 1 71 ? -9.089 0.315 6.246 1.00 77.44 71 PHE A C 1
ATOM 539 O O . PHE A 1 71 ? -8.894 -0.845 6.633 1.00 77.44 71 PHE A O 1
ATOM 546 N N . ASP A 1 72 ? -10.016 1.114 6.773 1.00 65.06 72 ASP A N 1
ATOM 547 C CA . ASP A 1 72 ? -10.965 0.705 7.804 1.00 65.06 72 ASP A CA 1
ATOM 548 C C . ASP A 1 72 ? -12.046 -0.237 7.241 1.00 65.06 72 ASP A C 1
ATOM 550 O O . ASP A 1 72 ? -12.258 -0.298 6.030 1.00 65.06 72 ASP A O 1
ATOM 554 N N . GLN A 1 73 ? -12.750 -0.967 8.108 1.00 54.72 73 GLN A N 1
ATOM 555 C CA . GLN A 1 73 ? -13.835 -1.890 7.730 1.00 54.72 73 GLN A CA 1
ATOM 556 C C . GLN A 1 73 ? -15.192 -1.209 7.481 1.00 54.72 73 GLN A C 1
ATOM 558 O O . GLN A 1 73 ? -16.199 -1.902 7.303 1.00 54.72 73 GLN A O 1
ATOM 563 N N . ASP A 1 74 ? -15.240 0.124 7.478 1.00 57.53 74 ASP A N 1
ATOM 564 C CA . ASP A 1 74 ? -16.477 0.861 7.231 1.00 57.53 74 ASP A CA 1
ATOM 565 C C . ASP A 1 74 ? -17.079 0.499 5.863 1.00 57.53 74 ASP A C 1
ATOM 567 O O . ASP A 1 74 ? -16.359 0.174 4.919 1.00 57.53 74 ASP A O 1
ATOM 571 N N . GLU A 1 75 ? -18.409 0.528 5.730 1.00 50.22 75 GLU A N 1
ATOM 572 C CA . GLU A 1 75 ? -19.112 -0.068 4.576 1.00 50.22 75 GLU A CA 1
ATOM 573 C C . GLU A 1 75 ? -18.716 0.513 3.210 1.00 50.22 75 GLU A C 1
ATOM 575 O O . GLU A 1 75 ? -18.838 -0.177 2.202 1.00 50.22 75 GLU A O 1
ATOM 580 N N . LYS A 1 76 ? -18.170 1.734 3.173 1.00 54.56 76 LYS A N 1
ATOM 581 C CA . LYS A 1 76 ? -17.605 2.348 1.958 1.00 54.56 76 LYS A CA 1
ATOM 582 C C . LYS A 1 76 ? -16.287 1.720 1.491 1.00 54.56 76 LYS A C 1
ATOM 584 O O . LYS A 1 76 ? -15.905 1.898 0.341 1.00 54.56 76 LYS A O 1
ATOM 589 N N . ASN A 1 77 ? -15.609 0.987 2.367 1.00 60.03 77 ASN A N 1
ATOM 590 C CA . ASN A 1 77 ? -14.266 0.456 2.161 1.00 60.03 77 ASN A CA 1
ATOM 591 C C . ASN A 1 77 ? -14.250 -1.073 2.001 1.00 60.03 77 ASN A C 1
ATOM 593 O O . ASN A 1 77 ? -13.170 -1.655 1.905 1.00 60.03 77 ASN A O 1
ATOM 597 N N . ARG A 1 78 ? -15.410 -1.755 1.989 1.00 57.69 78 ARG A N 1
ATOM 598 C CA . ARG A 1 78 ? -15.473 -3.234 1.983 1.00 57.69 78 ARG A CA 1
ATOM 599 C C . ARG A 1 78 ? -14.797 -3.884 0.768 1.00 57.69 78 ARG A C 1
ATOM 601 O O . ARG A 1 78 ? -14.256 -4.976 0.922 1.00 57.69 78 ARG A O 1
ATOM 608 N N . ASP A 1 79 ? -14.702 -3.180 -0.356 1.00 69.31 79 ASP A N 1
ATOM 609 C CA . ASP A 1 79 ? -14.167 -3.727 -1.612 1.00 69.31 79 ASP A CA 1
ATOM 610 C C . ASP A 1 79 ? -12.648 -3.514 -1.779 1.00 69.31 79 ASP A C 1
ATOM 612 O O . ASP A 1 79 ? -12.071 -3.849 -2.813 1.00 69.31 79 ASP A O 1
ATOM 616 N N . TRP A 1 80 ? -11.954 -2.960 -0.774 1.00 72.19 80 TRP A N 1
ATOM 617 C CA . TRP A 1 80 ? -10.523 -2.631 -0.889 1.00 72.19 80 TRP A CA 1
ATOM 618 C C . TRP A 1 80 ? -9.655 -3.872 -1.160 1.00 72.19 80 TRP A C 1
ATOM 620 O O . TRP A 1 80 ? -8.699 -3.817 -1.934 1.00 72.19 80 TRP A O 1
ATOM 630 N N . TYR A 1 81 ? -9.976 -4.998 -0.513 1.00 69.25 81 TYR A N 1
ATOM 631 C CA . TYR A 1 81 ? -9.220 -6.238 -0.662 1.00 69.25 81 TYR A CA 1
ATOM 632 C C . TYR A 1 81 ? -9.389 -6.792 -2.075 1.00 69.25 81 TYR A C 1
ATOM 634 O O . TYR A 1 81 ? -8.403 -7.214 -2.676 1.00 69.25 81 TYR A O 1
ATOM 642 N N . ASP A 1 82 ? -10.603 -6.705 -2.615 1.00 76.06 82 ASP A N 1
ATOM 643 C CA . ASP A 1 82 ? -10.924 -7.134 -3.973 1.00 76.06 82 ASP A CA 1
ATOM 644 C C . ASP A 1 82 ? -10.207 -6.255 -5.005 1.00 76.06 82 ASP A C 1
ATOM 646 O O . ASP A 1 82 ? -9.594 -6.787 -5.926 1.00 76.06 82 ASP A O 1
ATOM 650 N N . LYS A 1 83 ? -10.100 -4.938 -4.770 1.00 81.31 83 LYS A N 1
ATOM 651 C CA . LYS A 1 83 ? -9.276 -4.046 -5.607 1.00 81.31 83 LYS A CA 1
ATOM 652 C C . LYS A 1 83 ? -7.798 -4.450 -5.636 1.00 81.31 83 LYS A C 1
ATOM 654 O O . LYS A 1 83 ? -7.177 -4.378 -6.693 1.00 81.31 83 LYS A O 1
ATOM 659 N N . TRP A 1 84 ? -7.213 -4.891 -4.514 1.00 81.12 84 TRP A N 1
ATOM 660 C CA . TRP A 1 84 ? -5.840 -5.423 -4.533 1.00 81.12 84 TRP A CA 1
ATOM 661 C C . TRP A 1 84 ? -5.750 -6.776 -5.231 1.00 81.12 84 TRP A C 1
ATOM 663 O O . TRP A 1 84 ? -4.771 -7.000 -5.942 1.00 81.12 84 TRP A O 1
ATOM 673 N N . LEU A 1 85 ? -6.740 -7.661 -5.046 1.00 78.19 85 LEU A N 1
ATOM 674 C CA . LEU A 1 85 ? -6.825 -8.932 -5.771 1.00 78.19 85 LEU A CA 1
ATOM 675 C C . LEU A 1 85 ? -6.863 -8.709 -7.289 1.00 78.19 85 LEU A C 1
ATOM 677 O O . LEU A 1 85 ? -6.138 -9.396 -8.006 1.00 78.19 85 LEU A O 1
ATOM 681 N N . ASP A 1 86 ? -7.620 -7.715 -7.750 1.00 82.06 86 ASP A N 1
ATOM 682 C CA . ASP A 1 86 ? -7.783 -7.363 -9.164 1.00 82.06 86 ASP A CA 1
ATOM 683 C C . ASP A 1 86 ? -6.498 -6.850 -9.825 1.00 82.06 86 ASP A C 1
ATOM 685 O O . ASP A 1 86 ? -6.388 -6.862 -11.053 1.00 82.06 86 ASP A O 1
ATOM 689 N N . ILE A 1 87 ? -5.518 -6.403 -9.035 1.00 80.88 87 ILE A N 1
ATOM 690 C CA . ILE A 1 87 ? -4.214 -5.938 -9.528 1.00 80.88 87 ILE A CA 1
ATOM 691 C C . ILE A 1 87 ? -3.064 -6.898 -9.201 1.00 80.88 87 ILE A C 1
ATOM 693 O O . ILE A 1 87 ? -1.931 -6.635 -9.602 1.00 80.88 87 ILE A O 1
ATOM 697 N N . LEU A 1 88 ? -3.332 -8.018 -8.505 1.00 78.06 88 LEU A N 1
ATOM 698 C CA . LEU A 1 88 ? -2.313 -8.995 -8.083 1.00 78.06 88 LEU A CA 1
ATOM 699 C C . LEU A 1 88 ? -1.524 -9.610 -9.248 1.00 78.06 88 LEU A C 1
ATOM 701 O O . LEU A 1 88 ? -0.363 -9.987 -9.067 1.00 78.06 88 LEU A O 1
ATOM 705 N N . ASP A 1 89 ? -2.169 -9.748 -10.401 1.00 75.25 89 ASP A N 1
ATOM 706 C CA . ASP A 1 89 ? -1.626 -10.319 -11.633 1.00 75.25 89 ASP A CA 1
ATOM 707 C C . ASP A 1 89 ? -0.682 -9.361 -12.382 1.00 75.25 89 ASP A C 1
ATOM 709 O O . ASP A 1 89 ? 0.208 -9.813 -13.098 1.00 75.25 89 ASP A O 1
ATOM 713 N N . GLU A 1 90 ? -0.803 -8.046 -12.173 1.00 75.25 90 GLU A N 1
ATOM 714 C CA . GLU A 1 90 ? 0.064 -7.050 -12.823 1.00 75.25 90 GLU A CA 1
ATOM 715 C C . GLU A 1 90 ? 1.408 -6.860 -12.126 1.00 75.25 90 GLU A C 1
ATOM 717 O O . GLU A 1 90 ? 2.346 -6.335 -12.729 1.00 75.25 90 GLU A O 1
ATOM 722 N N . PHE A 1 91 ? 1.536 -7.261 -10.857 1.00 74.50 91 PHE A N 1
ATOM 723 C CA . PHE A 1 91 ? 2.769 -7.014 -10.101 1.00 74.50 91 PHE A CA 1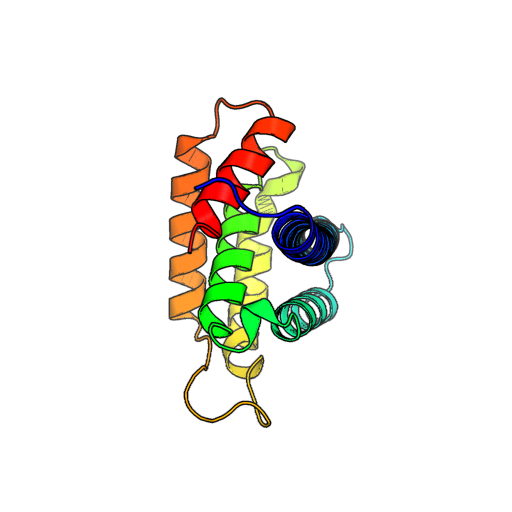
ATOM 724 C C . PHE A 1 91 ? 3.984 -7.728 -10.675 1.00 74.50 91 PHE A C 1
ATOM 726 O O . PHE A 1 91 ? 5.074 -7.150 -10.652 1.00 74.50 91 PHE A O 1
ATOM 733 N N . ASP A 1 92 ? 3.783 -8.912 -11.258 1.00 68.38 92 AS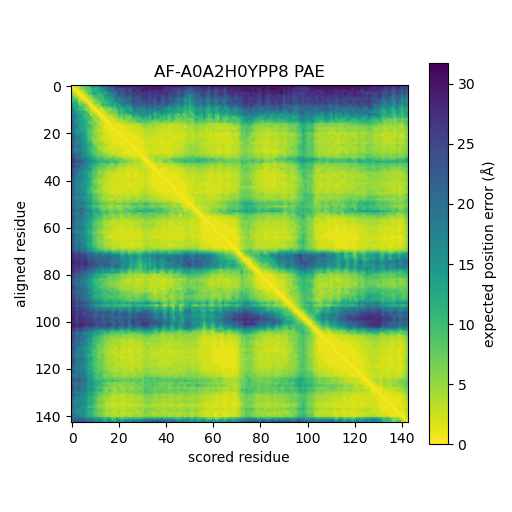P A N 1
ATOM 734 C CA . ASP A 1 92 ? 4.835 -9.661 -11.951 1.00 68.38 92 ASP A CA 1
ATOM 735 C C . ASP A 1 92 ? 5.480 -8.817 -13.079 1.00 68.38 92 ASP A C 1
ATOM 737 O O . ASP A 1 92 ? 6.647 -9.023 -13.425 1.00 68.38 92 ASP A O 1
ATOM 741 N N . ASN A 1 93 ? 4.759 -7.807 -13.593 1.00 63.44 93 ASN A N 1
ATOM 742 C CA . ASN A 1 93 ? 5.158 -6.933 -14.698 1.00 63.44 93 ASN A CA 1
ATOM 743 C C . ASN A 1 93 ? 5.638 -5.530 -14.268 1.00 63.44 93 ASN A C 1
ATOM 745 O O . ASN A 1 93 ? 6.111 -4.767 -15.113 1.00 63.44 93 ASN A O 1
ATOM 749 N N . ILE A 1 94 ? 5.541 -5.144 -12.987 1.00 69.62 94 ILE A N 1
ATOM 750 C CA . ILE A 1 94 ? 5.889 -3.772 -12.548 1.00 69.62 94 ILE A CA 1
ATOM 751 C C . ILE A 1 94 ? 7.397 -3.491 -12.664 1.00 69.62 94 ILE A C 1
ATOM 753 O O . ILE A 1 94 ? 7.792 -2.334 -12.811 1.00 69.62 94 ILE A O 1
ATOM 757 N N . LEU A 1 95 ? 8.240 -4.530 -12.638 1.00 64.06 95 LEU A N 1
ATOM 758 C CA . LEU A 1 95 ? 9.695 -4.399 -12.477 1.00 64.06 95 LEU A CA 1
ATOM 759 C C . LEU A 1 95 ? 10.553 -4.754 -13.710 1.00 64.06 95 LEU A C 1
ATOM 761 O O . LEU A 1 95 ? 11.764 -4.913 -13.563 1.00 64.06 95 LEU A O 1
ATOM 765 N N . GLN A 1 96 ? 10.000 -4.835 -14.928 1.00 56.41 96 GLN A N 1
ATOM 766 C CA . GLN A 1 96 ? 10.810 -5.068 -16.145 1.00 56.41 96 GLN A CA 1
ATOM 767 C C . GLN A 1 96 ? 10.806 -3.875 -17.124 1.00 56.41 96 GLN A C 1
ATOM 769 O O . GLN A 1 96 ? 9.757 -3.242 -17.250 1.00 56.41 96 GLN A O 1
ATOM 774 N N . PRO A 1 97 ? 11.914 -3.568 -17.857 1.00 50.72 97 PRO A N 1
ATOM 775 C CA . PRO A 1 97 ? 13.189 -4.300 -17.986 1.00 50.72 97 PRO A CA 1
ATOM 776 C C . PRO A 1 97 ? 14.473 -3.538 -17.559 1.00 50.72 97 PRO A C 1
ATOM 778 O O . PRO A 1 97 ? 15.555 -4.117 -17.634 1.00 50.72 97 PRO A O 1
ATOM 781 N N . ASP A 1 98 ? 14.397 -2.287 -17.090 1.00 52.16 98 ASP A N 1
ATOM 782 C CA . ASP A 1 98 ? 15.594 -1.452 -16.827 1.00 52.16 98 ASP A CA 1
ATOM 783 C C . ASP A 1 98 ? 16.127 -1.507 -15.381 1.00 52.16 98 ASP A C 1
ATOM 785 O O . ASP A 1 98 ? 17.102 -0.836 -15.036 1.00 52.16 98 ASP A O 1
ATOM 789 N N . CYS A 1 99 ? 15.535 -2.333 -14.517 1.00 48.56 99 CYS A N 1
ATOM 790 C CA . CYS A 1 99 ? 16.034 -2.566 -13.163 1.00 48.56 99 CYS A CA 1
ATOM 791 C C . CYS A 1 99 ? 16.814 -3.886 -13.116 1.00 48.56 99 CYS A C 1
ATOM 793 O O . CYS A 1 99 ? 16.273 -4.957 -13.377 1.00 48.56 99 CYS A O 1
ATOM 795 N N . ASN A 1 100 ? 18.104 -3.810 -12.784 1.00 47.41 100 ASN A N 1
ATOM 796 C CA . ASN A 1 100 ? 19.021 -4.942 -12.636 1.00 47.41 100 ASN A CA 1
ATOM 797 C C . ASN A 1 100 ? 18.376 -6.163 -11.943 1.00 47.41 100 ASN A C 1
ATOM 799 O O . ASN A 1 100 ? 18.213 -6.155 -10.731 1.00 47.41 100 ASN A O 1
ATOM 803 N N . LYS A 1 101 ? 18.039 -7.197 -12.729 1.00 45.16 101 LYS A N 1
ATOM 804 C CA . LYS A 1 101 ? 17.941 -8.661 -12.486 1.00 45.16 101 LYS A CA 1
ATOM 805 C C . LYS A 1 101 ? 17.581 -9.272 -11.108 1.00 45.16 101 LYS A C 1
ATOM 807 O O . LYS A 1 101 ? 17.590 -10.496 -11.023 1.00 45.16 101 LYS A O 1
ATOM 812 N N . GLN A 1 102 ? 17.249 -8.542 -10.047 1.00 47.41 102 GLN A N 1
ATOM 813 C CA . GLN A 1 102 ? 17.116 -9.130 -8.701 1.00 47.41 102 GLN A CA 1
ATOM 814 C C . GLN A 1 102 ? 15.864 -8.749 -7.914 1.00 47.41 102 GLN A C 1
ATOM 816 O O . GLN A 1 102 ? 15.635 -9.313 -6.848 1.00 47.41 102 GLN A O 1
ATOM 821 N N . ALA A 1 103 ? 15.008 -7.885 -8.439 1.00 51.56 103 ALA A N 1
ATOM 822 C CA . ALA A 1 103 ? 13.800 -7.470 -7.747 1.00 51.56 103 ALA A CA 1
ATOM 823 C C . ALA A 1 103 ? 12.606 -7.617 -8.688 1.00 51.56 103 ALA A C 1
ATOM 825 O O . ALA A 1 103 ? 12.277 -6.688 -9.406 1.00 51.56 103 ALA A O 1
ATOM 826 N N . ALA A 1 104 ? 11.975 -8.791 -8.704 1.00 61.03 104 ALA A N 1
ATOM 827 C CA . ALA A 1 104 ? 10.606 -8.941 -9.186 1.00 61.03 104 ALA A CA 1
ATOM 828 C C . ALA A 1 104 ? 9.707 -9.023 -7.945 1.00 61.03 104 ALA A C 1
ATOM 830 O O . ALA A 1 104 ? 9.936 -9.861 -7.070 1.00 61.03 104 ALA A O 1
ATOM 831 N N . ILE A 1 105 ? 8.716 -8.142 -7.830 1.00 71.75 105 ILE A N 1
ATOM 832 C CA . ILE A 1 105 ? 7.624 -8.339 -6.890 1.00 71.75 105 ILE A CA 1
ATOM 833 C C . ILE A 1 105 ? 6.754 -9.372 -7.548 1.00 71.75 105 ILE A C 1
ATOM 835 O O . ILE A 1 105 ? 6.271 -9.168 -8.651 1.00 71.75 105 ILE A O 1
ATOM 839 N N . ASN A 1 106 ? 6.607 -10.488 -6.858 1.00 73.88 106 ASN A N 1
ATOM 840 C CA . ASN A 1 106 ? 5.687 -11.522 -7.265 1.00 73.88 106 ASN A CA 1
ATOM 841 C C . ASN A 1 106 ? 4.416 -11.441 -6.422 1.00 73.88 106 ASN A C 1
ATOM 843 O O . ASN A 1 106 ? 4.398 -10.868 -5.323 1.00 73.88 106 ASN A O 1
ATOM 847 N N . THR A 1 107 ? 3.364 -12.091 -6.904 1.00 81.38 107 THR A N 1
ATOM 848 C CA . THR A 1 107 ? 2.083 -12.204 -6.199 1.00 81.38 107 THR A CA 1
ATOM 849 C C . THR A 1 107 ? 2.228 -12.672 -4.742 1.00 81.38 107 THR A C 1
ATOM 851 O O . THR A 1 107 ? 1.477 -12.226 -3.875 1.00 81.38 107 THR A O 1
ATOM 854 N N . ASN A 1 108 ? 3.194 -13.549 -4.427 1.00 83.69 108 ASN A N 1
ATOM 855 C CA . ASN A 1 108 ? 3.405 -14.036 -3.056 1.00 83.69 108 ASN A CA 1
ATOM 856 C C . ASN A 1 108 ? 3.893 -12.929 -2.111 1.00 83.69 108 ASN A C 1
ATOM 858 O O . ASN A 1 108 ? 3.412 -12.839 -0.980 1.00 83.69 108 ASN A O 1
ATOM 862 N N . GLY A 1 109 ? 4.806 -12.070 -2.573 1.00 85.12 109 GLY A N 1
ATOM 863 C CA . GLY A 1 109 ? 5.254 -10.898 -1.822 1.00 85.12 109 GLY A CA 1
ATOM 864 C C . GLY A 1 109 ? 4.092 -9.958 -1.509 1.00 85.12 109 GLY A C 1
ATOM 865 O O . GLY A 1 109 ? 3.929 -9.542 -0.364 1.00 85.12 109 GLY A O 1
ATOM 866 N N . VAL A 1 110 ? 3.227 -9.707 -2.493 1.00 86.00 110 VAL A N 1
ATOM 867 C CA . VAL A 1 110 ? 2.053 -8.839 -2.324 1.00 86.00 110 VAL A CA 1
ATOM 868 C C . VAL A 1 110 ? 1.032 -9.438 -1.357 1.00 86.00 110 VAL A C 1
ATOM 870 O O . VAL A 1 110 ? 0.576 -8.751 -0.445 1.00 86.00 110 VAL A O 1
ATOM 873 N N . LYS A 1 111 ? 0.722 -10.736 -1.478 1.00 85.75 111 LYS A N 1
ATOM 874 C CA . LYS A 1 111 ? -0.153 -11.443 -0.524 1.00 85.75 111 LYS A CA 1
ATOM 875 C C . LYS A 1 111 ? 0.375 -11.350 0.909 1.00 85.75 111 LYS A C 1
ATOM 877 O O . LYS A 1 111 ? -0.407 -11.133 1.833 1.00 85.75 111 LYS A O 1
ATOM 882 N N . SER A 1 112 ? 1.691 -11.486 1.084 1.00 89.81 112 SER A N 1
ATOM 883 C CA . SER A 1 112 ? 2.346 -11.330 2.386 1.00 89.81 112 SER A CA 1
ATOM 884 C C . SER A 1 112 ? 2.207 -9.901 2.924 1.00 89.81 112 SER A C 1
ATOM 886 O O . SER A 1 112 ? 1.769 -9.719 4.057 1.00 89.81 112 SER A O 1
ATOM 888 N N . ALA A 1 113 ? 2.482 -8.884 2.100 1.00 90.00 113 ALA A N 1
ATOM 889 C CA . ALA A 1 113 ? 2.319 -7.473 2.467 1.00 90.00 113 ALA A CA 1
ATOM 890 C C . ALA A 1 113 ? 0.880 -7.141 2.899 1.00 90.00 113 ALA A C 1
ATOM 892 O O . ALA A 1 113 ? 0.664 -6.496 3.924 1.00 90.00 113 ALA A O 1
ATOM 893 N N . ILE A 1 114 ? -0.112 -7.656 2.172 1.00 87.62 114 ILE A N 1
ATOM 894 C CA . ILE A 1 114 ? -1.528 -7.519 2.527 1.00 87.62 114 ILE A CA 1
ATOM 895 C C . ILE A 1 114 ? -1.829 -8.184 3.879 1.00 87.62 114 ILE A C 1
ATOM 897 O O . ILE A 1 114 ? -2.504 -7.600 4.726 1.00 87.62 114 ILE A O 1
ATOM 901 N N . ALA A 1 115 ? -1.335 -9.401 4.114 1.00 88.75 115 ALA A N 1
ATOM 902 C CA . ALA A 1 115 ? -1.545 -10.091 5.387 1.00 88.75 115 ALA A CA 1
ATOM 903 C C . ALA A 1 115 ? -0.926 -9.321 6.568 1.00 88.75 115 ALA A C 1
ATOM 905 O O . ALA A 1 115 ? -1.577 -9.167 7.601 1.00 88.75 115 ALA A O 1
ATOM 906 N N . ILE A 1 116 ? 0.287 -8.786 6.397 1.00 91.69 116 ILE A N 1
ATOM 907 C CA . ILE A 1 116 ? 0.961 -7.955 7.405 1.00 91.69 116 ILE A CA 1
ATOM 908 C C . ILE A 1 116 ? 0.163 -6.673 7.661 1.00 91.69 116 ILE A C 1
ATOM 910 O O . ILE A 1 116 ? -0.073 -6.322 8.813 1.00 91.69 116 ILE A O 1
ATOM 914 N N . GLY A 1 117 ? -0.310 -5.996 6.611 1.00 90.38 117 GLY A N 1
ATOM 915 C CA . GLY A 1 117 ? -1.097 -4.774 6.766 1.00 90.38 117 GLY A CA 1
ATOM 916 C C . GLY A 1 117 ? -2.383 -5.011 7.562 1.00 90.38 117 GLY A C 1
ATOM 917 O O . GLY A 1 117 ? -2.730 -4.207 8.424 1.00 90.38 117 GLY A O 1
ATOM 918 N N . LYS A 1 118 ? -3.050 -6.158 7.355 1.00 88.25 118 LYS A N 1
ATOM 919 C CA . LYS A 1 118 ? -4.233 -6.550 8.141 1.00 88.25 118 LYS A CA 1
ATOM 920 C C . LYS A 1 118 ? -3.899 -6.706 9.629 1.00 88.25 118 LYS A C 1
ATOM 922 O O . LYS A 1 118 ? -4.655 -6.210 10.458 1.00 88.25 118 LYS A O 1
ATOM 927 N N . GLN A 1 119 ? -2.764 -7.329 9.957 1.00 90.38 119 GLN A N 1
ATOM 928 C CA . GLN A 1 119 ? -2.299 -7.481 11.344 1.00 90.38 119 GLN A CA 1
ATOM 929 C C . GLN A 1 119 ? -1.953 -6.132 11.987 1.00 90.38 119 GLN A C 1
ATOM 931 O O . GLN A 1 119 ? -2.331 -5.870 13.127 1.00 90.38 119 GLN A O 1
ATOM 936 N N . ILE A 1 120 ? -1.260 -5.254 11.253 1.00 90.75 120 ILE A N 1
ATOM 937 C CA . ILE A 1 120 ? -0.924 -3.904 11.726 1.00 90.75 120 ILE A CA 1
ATOM 938 C C . ILE A 1 120 ? -2.201 -3.103 11.990 1.00 90.75 120 ILE A C 1
ATOM 940 O O . ILE A 1 120 ? -2.304 -2.435 13.014 1.00 90.75 120 ILE A O 1
ATOM 944 N N . ARG A 1 121 ? -3.201 -3.196 11.110 1.00 86.12 121 ARG A N 1
ATOM 945 C CA . ARG A 1 121 ? -4.494 -2.541 11.322 1.00 86.12 121 ARG A CA 1
ATOM 946 C C . ARG A 1 121 ? -5.157 -2.988 12.616 1.00 86.12 121 ARG A C 1
ATOM 948 O O . ARG A 1 121 ? -5.564 -2.138 13.394 1.00 86.12 121 ARG A O 1
ATOM 955 N N . GLU A 1 122 ? -5.247 -4.296 12.858 1.00 87.62 122 GLU A N 1
ATOM 956 C CA . GLU A 1 122 ? -5.849 -4.842 14.085 1.00 87.62 122 GLU A CA 1
ATOM 957 C C . GLU A 1 122 ? -5.172 -4.290 15.346 1.00 87.62 122 GLU A C 1
ATOM 959 O O . GLU A 1 122 ? -5.847 -3.978 16.323 1.00 87.62 122 GLU A O 1
ATOM 964 N N . LYS A 1 123 ? -3.851 -4.089 15.300 1.00 89.44 123 LYS A N 1
ATOM 965 C CA . LYS A 1 123 ? -3.073 -3.501 16.395 1.00 89.44 123 LYS A CA 1
ATOM 966 C C . LYS A 1 123 ? -3.394 -2.023 16.660 1.00 89.44 123 LYS A C 1
ATOM 968 O O . LYS A 1 123 ? -3.255 -1.586 17.797 1.00 89.44 123 LYS A O 1
ATOM 973 N N . TYR A 1 124 ? -3.792 -1.265 15.638 1.00 87.75 124 TYR A N 1
ATOM 974 C CA . TYR A 1 124 ? -4.029 0.185 15.711 1.00 87.75 124 TYR A CA 1
ATOM 975 C C . TYR A 1 124 ? -5.496 0.580 15.475 1.00 87.75 124 TYR A C 1
ATOM 977 O O . TYR A 1 124 ? -5.792 1.746 15.208 1.00 87.75 124 TYR A O 1
ATOM 985 N N . ASN A 1 125 ? -6.424 -0.376 15.562 1.00 83.69 125 ASN A N 1
ATOM 986 C CA . ASN A 1 125 ? -7.833 -0.176 15.216 1.00 83.69 125 ASN A CA 1
ATOM 987 C C . ASN A 1 125 ? -8.579 0.756 16.185 1.00 83.69 125 ASN A C 1
ATOM 989 O O . ASN A 1 125 ? -9.583 1.353 15.807 1.00 83.69 125 ASN A O 1
ATOM 993 N N . ASP A 1 126 ? -8.077 0.903 17.410 1.00 82.56 126 ASP A N 1
ATOM 994 C CA . ASP A 1 126 ? -8.671 1.767 18.437 1.00 82.56 126 ASP A CA 1
ATOM 995 C C . ASP A 1 126 ? -8.074 3.190 18.434 1.00 82.56 126 ASP A C 1
ATOM 997 O O . ASP A 1 126 ? -8.541 4.063 19.163 1.00 82.56 126 ASP A O 1
ATOM 1001 N N . GLU A 1 127 ? -7.054 3.445 17.605 1.00 83.00 127 GLU A N 1
ATOM 1002 C CA . GLU A 1 127 ? -6.411 4.758 17.483 1.00 83.00 127 GLU A CA 1
ATOM 1003 C C . GLU A 1 127 ? -7.232 5.716 16.607 1.00 83.00 127 GLU A C 1
ATOM 1005 O O . GLU A 1 127 ? -7.852 5.296 15.621 1.00 83.00 127 GLU A O 1
ATOM 1010 N N . GLU A 1 128 ? -7.171 7.019 16.910 1.00 81.94 128 GLU A N 1
ATOM 1011 C CA . GLU A 1 128 ? -7.765 8.069 16.070 1.00 81.94 128 GLU A CA 1
ATOM 1012 C C . GLU A 1 128 ? -7.157 8.067 14.651 1.00 81.94 128 GLU A C 1
ATOM 1014 O O . GLU A 1 128 ? -5.956 7.823 14.508 1.00 81.94 128 GLU A O 1
ATOM 1019 N N . PRO A 1 129 ? -7.919 8.404 13.587 1.00 76.50 129 PRO A N 1
ATOM 1020 C CA . PRO A 1 129 ? -7.468 8.248 12.197 1.00 76.50 129 PRO A CA 1
ATOM 1021 C C . PRO A 1 129 ? -6.116 8.900 11.867 1.00 76.50 129 PRO A C 1
ATOM 1023 O O . PRO A 1 129 ? -5.276 8.297 11.197 1.00 76.50 129 PRO A O 1
ATOM 1026 N N . THR A 1 130 ? -5.874 10.119 12.358 1.00 75.00 130 THR A N 1
ATOM 1027 C CA . THR A 1 130 ? -4.618 10.844 12.110 1.00 75.00 130 THR A CA 1
ATOM 1028 C C . THR A 1 130 ? -3.439 10.183 12.824 1.00 75.00 130 THR A C 1
ATOM 1030 O O . THR A 1 130 ? -2.399 9.954 12.210 1.00 75.00 130 THR A O 1
ATOM 1033 N N . ALA A 1 131 ? -3.616 9.814 14.097 1.00 79.38 131 ALA A N 1
ATOM 1034 C CA . ALA A 1 131 ? -2.586 9.140 14.883 1.00 79.38 131 ALA A CA 1
ATOM 1035 C C . ALA A 1 131 ? -2.277 7.744 14.318 1.00 79.38 131 ALA A C 1
ATOM 1037 O O . ALA A 1 131 ? -1.114 7.376 14.152 1.00 79.38 131 ALA A O 1
ATOM 1038 N N . ARG A 1 132 ? -3.319 7.003 13.921 1.00 83.56 132 ARG A N 1
ATOM 1039 C CA . ARG A 1 132 ? -3.222 5.704 13.249 1.00 83.56 132 ARG A CA 1
ATOM 1040 C C . ARG A 1 132 ? -2.335 5.788 12.008 1.00 83.56 132 ARG A C 1
ATOM 1042 O O . ARG A 1 132 ? -1.443 4.957 11.845 1.00 83.56 132 ARG A O 1
ATOM 1049 N N . ARG A 1 133 ? -2.530 6.803 11.157 1.00 84.25 133 ARG A N 1
ATOM 1050 C CA . ARG A 1 133 ? -1.733 6.987 9.932 1.00 84.25 133 ARG A CA 1
ATOM 1051 C C . ARG A 1 133 ? -0.245 7.135 10.222 1.00 84.25 133 ARG A C 1
ATOM 1053 O O . ARG A 1 133 ? 0.563 6.452 9.591 1.00 84.25 133 ARG A O 1
ATOM 1060 N N . ASP A 1 134 ? 0.111 7.973 11.189 1.00 83.62 134 ASP A N 1
ATOM 1061 C CA . ASP A 1 134 ? 1.507 8.189 11.571 1.00 83.62 134 ASP A CA 1
ATOM 1062 C C . ASP A 1 134 ? 2.133 6.955 12.237 1.00 83.62 134 ASP A C 1
ATOM 1064 O O . ASP A 1 134 ? 3.270 6.593 11.916 1.00 83.62 134 ASP A O 1
ATOM 1068 N N . PHE A 1 135 ? 1.399 6.261 13.113 1.00 86.62 135 PHE A N 1
ATOM 1069 C CA . PHE A 1 135 ? 1.884 5.031 13.744 1.00 86.62 135 PHE A CA 1
ATOM 1070 C C . PHE A 1 135 ? 2.122 3.914 12.728 1.00 86.62 135 PHE A C 1
ATOM 1072 O O . PHE A 1 135 ? 3.180 3.281 12.756 1.00 86.62 135 PHE A O 1
ATOM 1079 N N . ILE A 1 136 ? 1.189 3.713 11.795 1.00 88.75 136 ILE A N 1
ATOM 1080 C CA . ILE A 1 136 ? 1.318 2.724 10.721 1.00 88.75 136 ILE A CA 1
ATOM 1081 C C . ILE A 1 136 ? 2.480 3.089 9.799 1.00 88.75 136 ILE A C 1
ATOM 1083 O O . ILE A 1 136 ? 3.281 2.217 9.468 1.00 88.75 136 ILE A O 1
ATOM 1087 N N . PHE A 1 137 ? 2.622 4.362 9.414 1.00 87.56 137 PHE A N 1
ATOM 1088 C CA . PHE A 1 137 ? 3.755 4.805 8.599 1.00 87.56 137 PHE A CA 1
ATOM 1089 C C . PHE A 1 137 ? 5.079 4.467 9.290 1.00 87.56 137 PHE A C 1
ATOM 1091 O O . PHE A 1 137 ? 5.956 3.830 8.702 1.00 87.56 137 PHE A O 1
ATOM 1098 N N . GLY A 1 138 ? 5.184 4.824 10.572 1.00 83.19 138 GLY A N 1
ATOM 1099 C CA . GLY A 1 138 ? 6.342 4.514 11.394 1.00 83.19 138 GLY A CA 1
ATOM 1100 C C . GLY A 1 138 ? 6.593 3.014 11.541 1.00 83.19 138 GLY A C 1
ATOM 1101 O O . GLY A 1 138 ? 7.744 2.616 11.599 1.00 83.19 138 GLY A O 1
ATOM 1102 N N . GLU A 1 139 ? 5.574 2.159 11.605 1.00 87.62 139 GLU A N 1
ATOM 1103 C CA . GLU A 1 139 ? 5.747 0.701 11.690 1.00 87.62 139 GLU A CA 1
ATOM 1104 C C . GLU A 1 139 ? 6.229 0.087 10.373 1.00 87.62 139 GLU A C 1
ATOM 1106 O O . GLU A 1 139 ? 7.130 -0.753 10.359 1.00 87.62 139 GLU A O 1
ATOM 1111 N N . VAL A 1 140 ? 5.648 0.531 9.264 1.00 88.12 140 VAL A N 1
ATOM 1112 C CA . VAL A 1 140 ? 5.827 -0.079 7.945 1.00 88.12 140 VAL A CA 1
ATOM 1113 C C . VAL A 1 140 ? 7.135 0.345 7.265 1.00 88.12 140 VAL A C 1
ATOM 1115 O O . VAL A 1 140 ? 7.715 -0.433 6.499 1.00 88.12 140 VAL A O 1
ATOM 1118 N N . PHE A 1 141 ? 7.627 1.550 7.562 1.00 82.12 141 PHE A N 1
ATOM 1119 C CA . PHE A 1 141 ? 8.827 2.135 6.950 1.00 82.12 141 PHE A CA 1
ATOM 1120 C C . PHE A 1 141 ? 10.002 2.295 7.931 1.00 82.12 141 PHE A C 1
ATOM 1122 O O . PHE A 1 141 ? 10.914 3.075 7.690 1.00 82.12 141 PHE A O 1
ATOM 1129 N N . LYS A 1 142 ? 10.012 1.547 9.042 1.00 68.06 142 LYS A N 1
ATOM 1130 C CA . LYS A 1 142 ? 10.989 1.648 10.148 1.00 68.06 142 LYS A CA 1
ATOM 1131 C C . LYS A 1 142 ? 12.417 1.141 9.844 1.00 68.06 142 LYS A C 1
ATOM 1133 O O . LYS A 1 142 ? 13.096 0.687 10.765 1.00 68.06 142 LYS A O 1
ATOM 1138 N N . LYS A 1 143 ? 12.868 1.156 8.588 1.00 50.31 143 LYS A N 1
ATOM 1139 C CA . LYS A 1 143 ? 14.185 0.647 8.169 1.00 50.31 143 LYS A CA 1
ATOM 1140 C C . LYS A 1 143 ? 15.023 1.715 7.495 1.00 50.31 143 LYS A C 1
ATOM 1142 O O . LYS A 1 143 ? 14.495 2.336 6.551 1.00 50.31 143 LYS A O 1
#

Mean predicted aligned error: 8.65 Å

Secondary structure (DSSP, 8-state):
-PPPHHHHHHHHHHHHHHHHHHHHHHHHHH-TT--HHHHHHHHHHHHTSGGGSSSHHHHHHHHHHHHHHH---SGGGTTHHHHHHHHTTTGGGTT-SSS-SS-PPPHHHHHHHHHHHHHHHHHTTTS-HHHHHHHHHHHHT--

Sequence (143 aa):
MSPTPEESTGLDDLRSDLLGKLQALETELLSDGFDKSAVIEILRQILKIPSCKDHTTQCLLSAITFQTALFDQDEKNRDWYDKWLDILDEFDNILQPDCNKQAAINTNGVKSAIAIGKQIREKYNDEEPTARRDFIFGEVFKK

Solvent-accessible surface area (backbone atoms only — not comparable to full-atom values): 8198 Å² total; per-residue (Å²): 137,82,86,55,73,70,63,49,50,59,50,52,53,51,51,50,54,51,50,52,52,51,50,52,44,51,49,45,70,68,38,94,77,62,48,69,66,60,48,52,50,49,54,54,52,56,44,68,37,77,86,18,63,91,37,39,56,57,48,52,37,28,51,48,16,41,54,43,29,65,62,55,84,51,85,93,42,67,59,53,64,57,57,51,58,76,44,39,78,54,38,64,60,70,46,68,82,89,56,82,93,78,58,70,48,41,52,66,55,50,55,48,21,41,54,50,8,48,54,52,23,67,76,42,66,88,48,58,72,71,60,33,52,54,53,46,48,54,66,54,61,72,119